Protein AF-A0A5Z0FAY0-F1 (afdb_monomer_lite)

pLDDT: mean 83.36, std 9.7, range [57.56, 94.69]

Structure (mmCIF, N/CA/C/O backbone):
data_AF-A0A5Z0FAY0-F1
#
_entry.id   AF-A0A5Z0FAY0-F1
#
loop_
_atom_site.group_PDB
_atom_site.id
_atom_site.type_symbol
_atom_site.label_atom_id
_atom_site.label_alt_id
_atom_site.label_comp_id
_atom_site.label_asym_id
_atom_site.label_entity_id
_atom_site.label_seq_id
_atom_site.pdbx_PDB_ins_code
_atom_site.Cartn_x
_atom_site.Cartn_y
_atom_site.Cartn_z
_atom_site.occupancy
_atom_site.B_iso_or_equiv
_atom_site.auth_seq_id
_atom_site.auth_comp_id
_atom_site.auth_asym_id
_atom_site.auth_atom_id
_atom_site.pdbx_PDB_model_num
ATOM 1 N N . MET A 1 1 ? 29.715 -12.617 -48.458 1.00 57.56 1 MET A N 1
ATOM 2 C CA . MET A 1 1 ? 28.430 -12.053 -47.958 1.00 57.56 1 MET A CA 1
ATOM 3 C C . MET A 1 1 ? 27.736 -12.837 -46.827 1.00 57.56 1 MET A C 1
ATOM 5 O O . MET A 1 1 ? 27.154 -12.197 -45.959 1.00 57.56 1 MET A O 1
ATOM 9 N N . LYS A 1 2 ? 27.781 -14.182 -46.762 1.00 60.47 2 LYS A N 1
ATOM 10 C CA . LYS A 1 2 ? 27.007 -14.973 -45.767 1.00 60.47 2 LYS A CA 1
ATOM 11 C C . LYS A 1 2 ? 27.327 -14.666 -44.285 1.00 60.47 2 LYS A C 1
ATOM 13 O O . LYS A 1 2 ? 26.401 -14.541 -43.493 1.00 60.47 2 LYS A O 1
ATOM 18 N N . ARG A 1 3 ? 28.602 -14.456 -43.911 1.00 61.81 3 ARG A N 1
ATOM 19 C CA . ARG A 1 3 ? 29.013 -14.177 -42.509 1.00 61.81 3 ARG A CA 1
ATOM 20 C C . ARG A 1 3 ? 28.442 -12.875 -41.932 1.00 61.81 3 ARG A C 1
ATOM 22 O O . ARG A 1 3 ? 28.170 -12.806 -40.735 1.00 61.81 3 ARG A O 1
ATOM 29 N N . VAL A 1 4 ? 28.245 -11.854 -42.768 1.00 64.19 4 VAL A N 1
ATOM 30 C CA . VAL A 1 4 ? 27.742 -10.539 -42.332 1.00 64.19 4 VAL A CA 1
ATOM 31 C C . VAL A 1 4 ? 26.279 -10.649 -41.892 1.00 64.19 4 VAL A C 1
ATOM 33 O O . VAL A 1 4 ? 25.931 -10.202 -40.800 1.00 64.19 4 VAL A O 1
ATOM 36 N N . ARG A 1 5 ? 25.445 -11.360 -42.667 1.00 63.34 5 ARG A N 1
ATOM 37 C CA . ARG A 1 5 ? 24.038 -11.637 -42.318 1.00 63.34 5 ARG A CA 1
ATOM 38 C C . ARG A 1 5 ? 23.906 -12.380 -40.987 1.00 63.34 5 ARG A C 1
ATOM 40 O O . ARG A 1 5 ? 23.053 -12.027 -40.174 1.00 63.34 5 ARG A O 1
ATOM 47 N N . THR A 1 6 ? 24.763 -13.370 -40.732 1.00 71.06 6 THR A N 1
ATOM 48 C CA . THR A 1 6 ? 24.728 -14.155 -39.486 1.00 71.06 6 THR A CA 1
ATOM 49 C C . THR A 1 6 ? 25.097 -13.307 -38.267 1.00 71.06 6 THR A C 1
ATOM 51 O O . THR A 1 6 ? 24.442 -13.398 -37.227 1.00 71.06 6 THR A O 1
ATOM 54 N N . LYS A 1 7 ? 26.098 -12.425 -38.400 1.00 66.44 7 LYS A N 1
ATOM 55 C CA . LYS A 1 7 ? 26.539 -11.523 -37.322 1.00 66.44 7 LYS A CA 1
ATOM 56 C C . LYS A 1 7 ? 25.472 -10.474 -36.984 1.00 66.44 7 LYS A C 1
ATOM 58 O O . LYS A 1 7 ? 25.220 -10.220 -35.806 1.00 66.44 7 LYS A O 1
ATOM 63 N N . ILE A 1 8 ? 24.787 -9.937 -37.998 1.00 73.31 8 ILE A N 1
ATOM 64 C CA . ILE A 1 8 ? 23.657 -9.008 -37.825 1.00 73.31 8 ILE A CA 1
ATOM 65 C C . ILE A 1 8 ? 22.509 -9.690 -37.068 1.00 73.31 8 ILE A C 1
ATOM 67 O O . ILE A 1 8 ? 22.032 -9.155 -36.066 1.00 73.31 8 ILE A O 1
ATOM 71 N N . ARG A 1 9 ? 22.122 -10.910 -37.471 1.00 69.94 9 ARG A N 1
ATOM 72 C CA . ARG A 1 9 ? 21.071 -11.690 -36.790 1.00 69.94 9 ARG A CA 1
ATOM 73 C C . ARG A 1 9 ? 21.423 -11.979 -35.327 1.00 69.94 9 ARG A C 1
ATOM 75 O O . ARG A 1 9 ? 20.569 -11.854 -34.451 1.00 69.94 9 ARG A O 1
ATOM 82 N N . ALA A 1 10 ? 22.682 -12.324 -35.049 1.00 75.19 10 ALA A N 1
ATOM 83 C CA . ALA A 1 10 ? 23.157 -12.581 -33.690 1.00 75.19 10 ALA A CA 1
ATOM 84 C C . ALA A 1 10 ? 23.128 -11.320 -32.807 1.00 75.19 10 ALA A C 1
ATOM 86 O O . ALA A 1 10 ? 22.684 -11.385 -31.659 1.00 75.19 10 ALA A O 1
ATOM 87 N N . ASN A 1 11 ? 23.554 -10.169 -33.334 1.00 74.12 11 ASN A N 1
A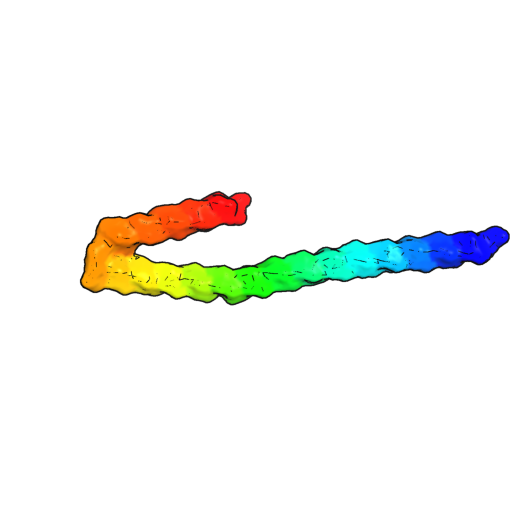TOM 88 C CA . ASN A 1 11 ? 23.517 -8.898 -32.607 1.00 74.12 11 ASN A CA 1
ATOM 89 C C . ASN A 1 11 ? 22.086 -8.419 -32.341 1.00 74.12 11 ASN A C 1
ATOM 91 O O . ASN A 1 11 ? 21.790 -7.981 -31.228 1.00 74.12 11 ASN A O 1
ATOM 95 N N . PHE A 1 12 ? 21.187 -8.573 -33.315 1.00 78.25 12 PHE A N 1
ATOM 96 C CA . PHE A 1 12 ? 19.770 -8.264 -33.142 1.00 78.25 12 PHE A CA 1
ATOM 97 C C . PHE A 1 12 ? 19.141 -9.120 -32.034 1.00 78.25 12 PHE A C 1
ATOM 99 O O . PHE A 1 12 ? 18.553 -8.588 -31.094 1.00 78.25 12 PHE A O 1
ATOM 106 N N . ARG A 1 13 ? 19.370 -10.442 -32.058 1.00 73.38 13 ARG A N 1
ATOM 107 C CA . ARG A 1 13 ? 18.859 -11.360 -31.027 1.00 73.38 13 ARG A CA 1
ATOM 108 C C . ARG A 1 13 ? 19.395 -11.016 -29.628 1.00 73.38 13 ARG A C 1
ATOM 110 O O . ARG A 1 13 ? 18.644 -11.061 -28.657 1.00 73.38 13 ARG A O 1
ATOM 117 N N . ARG A 1 14 ? 20.670 -10.615 -29.509 1.00 75.00 14 ARG A N 1
ATOM 118 C CA . ARG A 1 14 ? 21.250 -10.139 -28.234 1.00 75.00 14 ARG A CA 1
ATOM 119 C C . ARG A 1 14 ? 20.633 -8.828 -27.751 1.00 75.00 14 ARG A C 1
ATOM 121 O O . ARG A 1 14 ? 20.508 -8.646 -26.541 1.00 75.00 14 ARG A O 1
ATOM 128 N N . ARG A 1 15 ? 20.291 -7.909 -28.658 1.00 73.88 15 ARG A N 1
ATOM 129 C CA . ARG A 1 15 ? 19.625 -6.645 -28.312 1.00 73.88 15 ARG A CA 1
ATOM 130 C C . ARG A 1 15 ? 18.213 -6.912 -27.791 1.00 73.88 15 ARG A C 1
ATOM 132 O O . ARG A 1 15 ? 17.914 -6.505 -26.677 1.00 73.88 15 ARG A O 1
ATOM 139 N N . VAL A 1 16 ? 17.423 -7.703 -28.518 1.00 78.12 16 VAL A N 1
ATOM 140 C CA . VAL A 1 16 ? 16.070 -8.107 -28.097 1.00 78.12 16 VAL A CA 1
ATOM 141 C C . VAL A 1 16 ? 16.097 -8.806 -26.735 1.00 78.12 16 VAL A C 1
ATOM 143 O O . VAL A 1 16 ? 15.345 -8.435 -25.840 1.00 78.12 16 VAL A O 1
ATOM 146 N N . LYS A 1 17 ? 17.023 -9.753 -26.516 1.00 72.12 17 LYS A N 1
ATOM 147 C CA . LYS A 1 17 ? 17.154 -10.446 -25.222 1.00 72.12 17 LYS A CA 1
ATOM 148 C C . LYS A 1 17 ? 17.483 -9.490 -24.066 1.00 72.12 17 LYS A C 1
ATOM 150 O O . LYS A 1 17 ? 17.009 -9.709 -22.956 1.00 72.12 17 LYS A O 1
ATOM 155 N N . ARG A 1 18 ? 18.282 -8.441 -24.304 1.00 72.81 18 ARG A N 1
ATOM 156 C CA . ARG A 1 18 ? 18.599 -7.420 -23.288 1.00 72.81 18 ARG A CA 1
ATOM 157 C C . ARG A 1 18 ? 17.392 -6.545 -22.960 1.00 72.81 18 ARG A C 1
ATOM 159 O O . ARG A 1 18 ? 17.112 -6.366 -21.782 1.00 72.81 18 ARG A O 1
ATOM 166 N N . THR A 1 19 ? 16.664 -6.077 -23.971 1.00 74.69 19 THR A N 1
ATOM 167 C CA . THR A 1 19 ? 15.436 -5.289 -23.781 1.00 74.69 19 THR A CA 1
ATOM 168 C C . THR A 1 19 ? 14.362 -6.091 -23.042 1.00 74.69 19 THR A C 1
ATOM 170 O O . THR A 1 19 ? 13.808 -5.607 -22.061 1.00 74.69 19 THR A O 1
ATOM 173 N N . LEU A 1 20 ? 14.141 -7.356 -23.423 1.00 73.38 20 LEU A N 1
ATOM 174 C CA . LEU A 1 20 ? 13.198 -8.244 -22.729 1.00 73.38 20 LEU A CA 1
ATOM 175 C C . LEU A 1 20 ? 13.606 -8.509 -21.274 1.00 73.38 20 LEU A C 1
ATOM 177 O O . LEU A 1 20 ? 12.756 -8.540 -20.390 1.00 73.38 20 LEU A O 1
ATOM 181 N N . LYS A 1 21 ? 14.909 -8.667 -21.005 1.00 72.81 21 LYS A N 1
ATOM 182 C CA . LYS A 1 21 ? 15.415 -8.830 -19.636 1.00 72.81 21 LYS A CA 1
ATOM 183 C C . LYS A 1 21 ? 15.201 -7.568 -18.789 1.00 72.81 21 LYS A C 1
ATOM 185 O O . LYS A 1 21 ? 14.973 -7.707 -17.594 1.00 72.81 21 LYS A O 1
ATOM 190 N N . GLY A 1 22 ? 15.278 -6.373 -19.384 1.00 75.25 22 GLY A N 1
ATOM 191 C CA . GLY A 1 22 ? 14.911 -5.108 -18.732 1.00 75.25 22 GLY A CA 1
ATOM 192 C C . GLY A 1 22 ? 13.433 -5.086 -18.349 1.00 75.25 22 GLY A C 1
ATOM 193 O O . GLY A 1 22 ? 13.119 -5.012 -17.166 1.00 75.25 22 GLY A O 1
ATOM 194 N N . SER A 1 23 ? 12.556 -5.341 -19.324 1.00 81.12 23 SER A N 1
ATOM 195 C CA . SER A 1 23 ? 11.103 -5.374 -19.113 1.00 81.12 23 SER A CA 1
ATOM 196 C C . SER A 1 23 ? 10.674 -6.372 -18.031 1.00 81.12 23 SER A C 1
ATOM 198 O O . SER A 1 23 ? 9.818 -6.066 -17.205 1.00 81.12 23 SER A O 1
ATOM 200 N N . LEU A 1 24 ? 11.295 -7.557 -17.977 1.00 88.06 24 LEU A N 1
ATOM 201 C CA . LEU A 1 24 ? 10.991 -8.544 -16.937 1.00 88.06 24 LEU A CA 1
ATOM 202 C C . LEU A 1 24 ? 11.402 -8.057 -15.536 1.00 88.06 24 LEU A C 1
ATOM 204 O O . LEU A 1 24 ? 10.695 -8.317 -14.568 1.00 88.06 24 LEU A O 1
ATOM 208 N N . LYS A 1 25 ? 12.533 -7.347 -15.424 1.00 83.88 25 LYS A N 1
ATOM 209 C CA . LYS A 1 25 ? 13.004 -6.777 -14.153 1.00 83.88 25 LYS A CA 1
ATOM 210 C C . LYS A 1 25 ? 12.105 -5.645 -13.671 1.00 83.88 25 LYS A C 1
ATOM 212 O O . LYS A 1 25 ? 11.802 -5.601 -12.486 1.00 83.88 25 LYS A O 1
ATOM 217 N N . GLU A 1 26 ? 11.674 -4.769 -14.573 1.00 87.12 26 GLU A N 1
ATOM 218 C CA . GLU A 1 26 ? 10.744 -3.678 -14.259 1.00 87.12 26 GLU A CA 1
ATOM 219 C C . GLU A 1 26 ? 9.400 -4.231 -13.779 1.00 87.12 26 GLU A C 1
ATOM 221 O O . GLU A 1 26 ? 8.894 -3.817 -12.738 1.00 87.12 26 GLU A O 1
ATOM 226 N N . LYS A 1 27 ? 8.874 -5.249 -14.473 1.00 86.69 27 LYS A N 1
ATOM 227 C CA . LYS A 1 27 ? 7.654 -5.949 -14.053 1.00 86.69 27 LYS A CA 1
ATOM 228 C C . LYS A 1 27 ? 7.810 -6.604 -12.682 1.00 86.69 27 LYS A C 1
ATOM 230 O O . LYS A 1 27 ? 6.933 -6.443 -11.844 1.00 86.69 27 LYS A O 1
ATOM 235 N N . LEU A 1 28 ? 8.925 -7.295 -12.435 1.00 92.69 28 LEU A N 1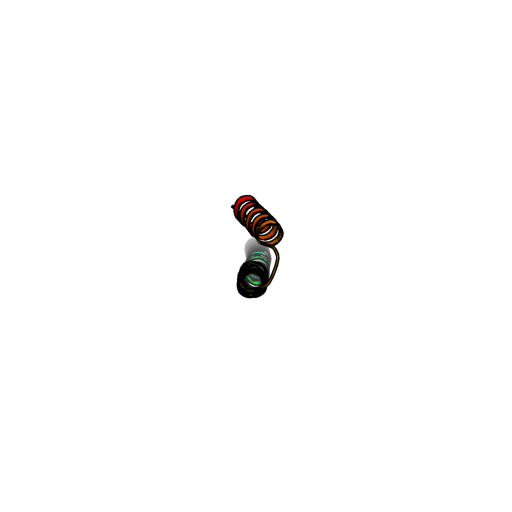
ATOM 236 C CA . LEU A 1 28 ? 9.185 -7.945 -11.148 1.00 92.69 28 LEU A CA 1
ATOM 237 C C . LEU A 1 28 ? 9.302 -6.928 -10.006 1.00 92.69 28 LEU A C 1
ATOM 239 O O . LEU A 1 28 ? 8.725 -7.141 -8.943 1.00 92.69 28 LEU A O 1
ATOM 243 N N . ALA A 1 29 ? 10.012 -5.820 -10.229 1.00 90.94 29 ALA A N 1
ATOM 244 C CA . ALA A 1 29 ? 10.118 -4.738 -9.256 1.00 90.94 29 ALA A CA 1
ATOM 245 C C . ALA A 1 29 ? 8.737 -4.147 -8.934 1.00 90.94 29 ALA A C 1
ATOM 247 O O . ALA A 1 29 ? 8.404 -3.993 -7.761 1.00 90.94 29 ALA A O 1
ATOM 248 N N . GLY A 1 30 ? 7.907 -3.914 -9.958 1.00 89.44 30 GLY A N 1
ATOM 249 C CA . GLY A 1 30 ? 6.522 -3.474 -9.785 1.00 89.44 30 GLY A CA 1
ATOM 250 C C . GLY A 1 30 ? 5.672 -4.468 -8.987 1.00 89.44 30 GLY A C 1
ATOM 251 O O . GLY A 1 30 ? 4.948 -4.064 -8.083 1.00 89.44 30 GLY A O 1
ATOM 252 N N . THR A 1 31 ? 5.792 -5.772 -9.252 1.00 90.44 31 THR A N 1
ATOM 253 C CA . THR A 1 31 ? 5.048 -6.808 -8.513 1.00 90.44 31 THR A CA 1
ATOM 254 C C . THR A 1 31 ? 5.476 -6.906 -7.050 1.00 90.44 31 THR A C 1
ATOM 256 O O . THR A 1 31 ? 4.618 -6.999 -6.175 1.00 90.44 31 THR A O 1
ATOM 259 N N . ILE A 1 32 ? 6.780 -6.866 -6.762 1.00 94.69 32 ILE A N 1
ATOM 260 C CA . ILE A 1 32 ? 7.290 -6.900 -5.381 1.00 94.69 32 ILE A CA 1
ATOM 261 C C . ILE A 1 32 ? 6.830 -5.655 -4.620 1.00 94.69 32 ILE A C 1
ATOM 263 O O . ILE A 1 32 ? 6.365 -5.768 -3.487 1.00 94.69 32 ILE A O 1
ATOM 267 N N . LEU A 1 33 ? 6.908 -4.485 -5.259 1.00 90.69 33 LEU A N 1
ATOM 268 C CA . LEU A 1 33 ? 6.438 -3.235 -4.677 1.00 90.69 33 LEU A CA 1
ATOM 269 C C . LEU A 1 33 ? 4.941 -3.301 -4.351 1.00 90.69 33 LEU A C 1
ATOM 271 O O . LEU A 1 33 ? 4.557 -2.975 -3.231 1.00 90.69 33 LEU A O 1
ATOM 275 N N . LEU A 1 34 ? 4.113 -3.790 -5.280 1.00 89.25 34 LEU A N 1
ATOM 276 C CA . LEU A 1 34 ? 2.674 -3.973 -5.063 1.00 89.25 34 LEU A CA 1
ATOM 277 C C . LEU A 1 34 ? 2.400 -4.919 -3.883 1.00 89.25 34 LEU A C 1
ATOM 279 O O . LEU A 1 34 ? 1.570 -4.625 -3.026 1.00 89.25 34 LEU A O 1
ATOM 283 N N . CYS A 1 35 ? 3.142 -6.027 -3.812 1.00 92.81 35 CYS A N 1
ATOM 284 C CA . CYS A 1 35 ? 3.014 -7.017 -2.746 1.00 92.81 35 CYS A CA 1
ATOM 285 C C . CYS A 1 35 ? 3.375 -6.446 -1.364 1.00 92.81 35 CYS A C 1
ATOM 287 O O . CYS A 1 35 ? 2.833 -6.900 -0.364 1.00 92.81 35 CYS A O 1
ATOM 289 N N . ALA A 1 36 ? 4.249 -5.438 -1.295 1.00 92.12 36 ALA A N 1
ATOM 290 C CA . ALA A 1 36 ? 4.583 -4.745 -0.052 1.00 92.12 36 ALA A CA 1
ATOM 291 C C . ALA A 1 36 ? 3.586 -3.623 0.295 1.00 92.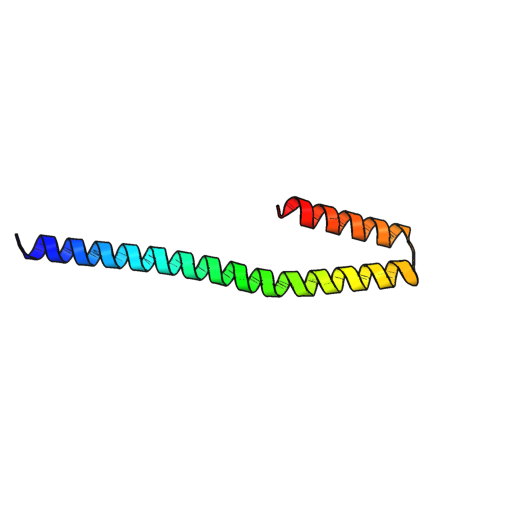12 36 ALA A C 1
ATOM 293 O O . ALA A 1 36 ? 3.191 -3.479 1.452 1.00 92.12 36 ALA A O 1
ATOM 294 N N . ILE A 1 37 ? 3.158 -2.834 -0.695 1.00 90.50 37 ILE A N 1
ATOM 295 C CA . ILE A 1 37 ? 2.291 -1.664 -0.486 1.00 90.50 37 ILE A CA 1
ATOM 296 C C . ILE A 1 37 ? 0.863 -2.054 -0.103 1.00 90.50 37 ILE A C 1
ATOM 298 O O . ILE A 1 37 ? 0.278 -1.418 0.772 1.00 90.50 37 ILE A O 1
ATOM 302 N N . VAL A 1 38 ? 0.308 -3.107 -0.709 1.00 91.06 38 VAL A N 1
ATOM 303 C CA . VAL A 1 38 ? -1.065 -3.559 -0.429 1.00 91.06 38 VAL A CA 1
ATOM 304 C C . VAL A 1 38 ? -1.266 -3.934 1.048 1.00 91.06 38 VAL A C 1
ATOM 306 O O . VAL A 1 38 ? -2.149 -3.353 1.680 1.00 91.06 38 VAL A O 1
ATOM 309 N N . PRO A 1 39 ? -0.469 -4.834 1.657 1.00 90.62 39 PRO A N 1
ATOM 310 C CA . PRO A 1 39 ? -0.631 -5.156 3.073 1.00 90.62 39 PRO A CA 1
ATOM 311 C C . PRO A 1 39 ? -0.323 -3.959 3.981 1.00 90.62 39 PRO A C 1
ATOM 313 O O . PRO A 1 39 ? -0.975 -3.800 5.012 1.00 90.62 39 PRO A O 1
ATOM 316 N N . LEU A 1 40 ? 0.605 -3.077 3.594 1.00 90.62 40 LEU A N 1
ATOM 317 C CA . LEU A 1 40 ? 0.890 -1.859 4.354 1.00 90.62 40 LEU A CA 1
ATOM 318 C C . LEU A 1 40 ? -0.312 -0.899 4.374 1.00 90.62 40 LEU A C 1
ATOM 320 O O . LEU A 1 40 ? -0.622 -0.327 5.419 1.00 90.62 40 LEU A O 1
ATOM 324 N N . ALA A 1 41 ? -1.031 -0.766 3.258 1.00 88.81 41 ALA A N 1
ATOM 325 C CA . ALA A 1 41 ? -2.261 0.018 3.190 1.00 88.81 41 ALA A CA 1
ATOM 326 C C . ALA A 1 41 ? -3.360 -0.569 4.092 1.00 88.81 41 ALA A C 1
ATOM 328 O O . ALA A 1 41 ? -4.026 0.175 4.812 1.00 88.81 41 ALA A O 1
ATOM 329 N N . VAL A 1 42 ? -3.505 -1.899 4.121 1.00 92.31 42 VAL A N 1
ATOM 330 C CA . VAL A 1 42 ? -4.446 -2.585 5.027 1.00 92.31 42 VAL A CA 1
ATOM 331 C C . VAL A 1 42 ? -4.113 -2.287 6.493 1.00 92.31 42 VAL A C 1
ATOM 333 O O . VAL A 1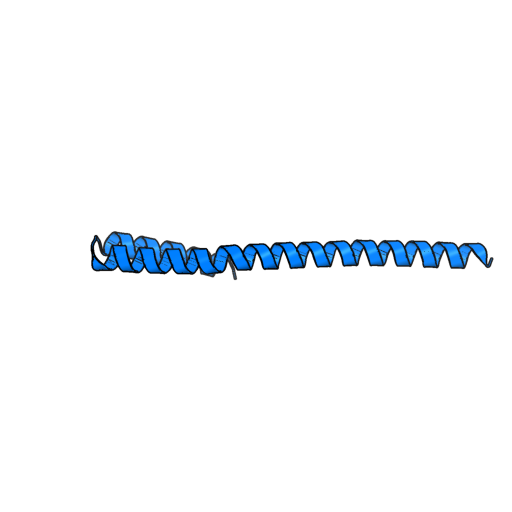 42 ? -5.008 -1.944 7.267 1.00 92.31 42 VAL A O 1
ATOM 336 N N . LEU A 1 43 ? -2.833 -2.343 6.874 1.00 92.88 43 LEU A N 1
ATOM 337 C CA . LEU A 1 43 ? -2.390 -1.964 8.220 1.00 92.88 43 LEU A CA 1
ATOM 338 C C . LEU A 1 43 ? -2.692 -0.492 8.534 1.00 92.88 43 LEU A C 1
ATOM 340 O O . LEU A 1 43 ? -3.146 -0.184 9.636 1.00 92.88 43 LEU A O 1
ATOM 344 N N . GLY A 1 44 ? -2.500 0.408 7.567 1.00 89.81 44 GLY A N 1
ATOM 345 C CA . GLY A 1 44 ? -2.860 1.821 7.694 1.00 89.81 44 GLY A CA 1
ATOM 346 C C . GLY A 1 44 ? -4.348 2.029 7.986 1.00 89.81 44 GLY A C 1
ATOM 347 O O . GLY A 1 44 ? -4.694 2.784 8.896 1.00 89.81 44 GLY A O 1
ATOM 348 N N . TYR A 1 45 ? -5.233 1.311 7.290 1.00 90.19 45 TYR A N 1
ATOM 349 C CA . TYR A 1 45 ? -6.674 1.350 7.561 1.00 90.19 45 TYR A CA 1
ATOM 350 C C . TYR A 1 45 ? -7.025 0.819 8.951 1.00 90.19 45 TYR A C 1
ATOM 352 O O . TYR A 1 45 ? -7.788 1.466 9.667 1.00 90.19 45 TYR A O 1
ATOM 360 N N . LEU A 1 46 ? -6.445 -0.313 9.364 1.00 92.06 46 LEU A N 1
ATOM 361 C CA . LEU A 1 46 ? -6.653 -0.852 10.713 1.00 92.06 46 LEU A CA 1
ATOM 362 C C . LEU A 1 46 ? -6.213 0.148 11.788 1.00 92.06 46 LEU A C 1
ATOM 364 O O . LEU A 1 46 ? -6.914 0.343 12.780 1.00 92.06 46 LEU A O 1
ATOM 368 N N . PHE A 1 47 ? -5.095 0.839 11.564 1.00 90.25 47 PHE A N 1
ATOM 369 C CA . PHE A 1 47 ? -4.618 1.876 12.471 1.00 90.25 47 PHE A CA 1
ATOM 370 C C . PHE A 1 47 ? -5.585 3.065 12.541 1.00 90.25 47 PHE A C 1
ATOM 372 O O . PHE A 1 47 ? -5.905 3.529 13.634 1.00 90.25 47 PHE A O 1
ATOM 379 N N . ILE A 1 48 ? -6.106 3.531 11.401 1.00 90.62 48 ILE A N 1
ATOM 380 C CA . ILE A 1 48 ? -7.122 4.595 11.360 1.00 90.62 48 ILE A CA 1
ATOM 381 C C . ILE A 1 48 ? -8.383 4.174 12.122 1.00 90.62 48 ILE A C 1
ATOM 383 O O . ILE A 1 48 ? -8.911 4.985 12.883 1.00 90.62 48 ILE A O 1
ATOM 387 N N . VAL A 1 49 ? -8.839 2.927 11.963 1.00 92.75 49 VAL A N 1
ATOM 388 C CA . VAL A 1 49 ? -10.000 2.396 12.693 1.00 92.75 49 VAL A CA 1
ATOM 389 C C . VAL A 1 49 ? -9.741 2.433 14.197 1.00 92.75 49 VAL A C 1
ATOM 391 O O . VAL A 1 49 ? -10.514 3.053 14.918 1.00 92.75 49 VAL A O 1
ATOM 394 N N . ILE A 1 50 ? -8.620 1.874 14.663 1.00 92.06 50 ILE A N 1
ATOM 395 C CA . ILE A 1 50 ? -8.259 1.847 16.091 1.00 92.06 50 ILE A CA 1
ATOM 396 C C . ILE A 1 50 ? -8.154 3.268 16.668 1.00 92.06 50 ILE A C 1
ATOM 398 O O . ILE A 1 50 ? -8.680 3.549 17.746 1.00 92.06 50 ILE A O 1
ATOM 402 N N . ILE A 1 51 ? -7.494 4.190 15.960 1.00 91.31 51 ILE A N 1
ATOM 403 C CA . ILE A 1 51 ? -7.359 5.582 16.411 1.00 91.31 51 ILE A CA 1
ATOM 404 C C . ILE A 1 51 ? -8.704 6.317 16.390 1.00 91.31 51 ILE A C 1
ATOM 406 O O . ILE A 1 51 ? -8.961 7.133 17.273 1.00 91.31 51 ILE A O 1
ATOM 410 N N . GLY A 1 52 ? -9.567 6.035 15.417 1.00 89.56 52 GLY A N 1
ATOM 411 C CA . GLY A 1 52 ? -10.895 6.632 15.319 1.00 89.56 52 GLY A CA 1
ATOM 412 C C . GLY A 1 52 ? -11.870 6.135 16.387 1.00 89.56 52 GLY A C 1
ATOM 413 O O . GLY A 1 52 ? -12.719 6.914 16.812 1.00 89.56 52 GLY A O 1
ATOM 414 N N . THR A 1 53 ? -11.742 4.879 16.832 1.00 90.19 53 THR A N 1
ATOM 415 C CA . THR A 1 53 ? -12.640 4.279 17.834 1.00 90.19 53 THR A CA 1
ATOM 416 C C . THR A 1 53 ? -12.196 4.522 19.272 1.00 90.19 53 THR A C 1
ATOM 418 O O . THR A 1 53 ? -13.046 4.752 20.126 1.00 90.19 53 THR A O 1
ATOM 421 N N . PHE A 1 54 ? -10.892 4.470 19.561 1.00 89.56 54 PHE A N 1
ATOM 422 C CA . PHE A 1 54 ? -10.375 4.554 20.938 1.00 89.56 54 PHE A CA 1
ATOM 423 C C . PHE A 1 54 ? -9.723 5.896 21.285 1.00 89.56 54 PHE A C 1
ATOM 425 O O . PHE A 1 54 ? -9.467 6.168 22.456 1.00 89.56 54 PHE A O 1
ATOM 432 N N . PHE A 1 55 ? -9.427 6.734 20.289 1.00 85.88 55 PHE A N 1
ATOM 433 C CA . PHE A 1 55 ? -8.704 7.989 20.484 1.00 85.88 55 PHE A CA 1
ATOM 434 C C . PHE A 1 55 ? -9.422 9.154 19.782 1.00 85.88 55 PHE A C 1
ATOM 436 O O . PHE A 1 55 ? -10.643 9.212 19.684 1.00 85.88 55 PHE A O 1
ATOM 443 N N . ASN A 1 56 ? -8.653 10.149 19.339 1.00 86.50 56 ASN A N 1
ATOM 444 C CA . ASN A 1 56 ? -9.173 11.388 18.792 1.00 86.50 56 ASN A CA 1
ATOM 445 C C . ASN A 1 56 ? -9.550 11.244 17.308 1.00 86.50 56 ASN A C 1
ATOM 447 O O . ASN A 1 56 ? -8.693 11.041 16.437 1.00 86.50 56 ASN A O 1
ATOM 451 N N . THR A 1 57 ? -10.830 11.468 17.019 1.00 87.69 57 THR A N 1
ATOM 452 C CA . THR A 1 57 ? -11.402 11.448 15.667 1.00 87.69 57 THR A CA 1
ATOM 453 C C . THR A 1 57 ? -10.778 12.489 14.729 1.00 87.69 57 THR A C 1
ATOM 455 O O . THR A 1 57 ? -10.678 12.243 13.526 1.00 87.69 57 THR A O 1
ATOM 458 N N . ALA A 1 58 ? -10.281 13.620 15.243 1.00 90.38 58 ALA A N 1
ATOM 459 C CA . ALA A 1 58 ? -9.579 14.630 14.447 1.00 90.38 58 ALA A CA 1
ATOM 460 C C . ALA A 1 58 ? -8.262 14.091 13.865 1.00 90.38 58 ALA A C 1
ATOM 462 O O . ALA A 1 58 ? -7.938 14.372 12.710 1.00 90.38 58 ALA A O 1
ATOM 463 N N . ARG A 1 59 ? -7.534 13.262 14.626 1.00 86.81 59 ARG A N 1
ATOM 464 C CA . ARG A 1 59 ? -6.281 12.644 14.166 1.00 86.81 59 ARG A CA 1
ATOM 465 C C . ARG A 1 59 ? -6.545 11.531 13.155 1.00 86.81 59 ARG A C 1
ATOM 467 O O . ARG A 1 59 ? -5.855 11.454 12.143 1.00 86.81 59 ARG A O 1
ATOM 474 N N . ALA A 1 60 ? -7.587 10.727 13.375 1.00 90.56 60 ALA A N 1
ATOM 475 C CA . ALA A 1 60 ? -8.037 9.744 12.389 1.00 90.56 60 ALA A CA 1
ATOM 476 C C . ALA A 1 60 ? -8.412 10.419 11.056 1.00 90.56 60 ALA A C 1
ATOM 478 O O . ALA A 1 60 ? -7.992 9.965 9.994 1.00 90.56 60 ALA A O 1
ATOM 479 N N . ARG A 1 61 ? -9.107 11.565 11.103 1.00 90.38 61 ARG A N 1
ATOM 480 C CA . ARG A 1 61 ? -9.464 12.353 9.910 1.00 90.38 61 ARG A CA 1
ATOM 481 C C . ARG A 1 61 ? -8.239 12.856 9.142 1.00 90.38 61 ARG A C 1
ATOM 483 O O . ARG A 1 61 ? -8.249 12.840 7.916 1.00 90.38 61 ARG A O 1
ATOM 490 N N . GLN A 1 62 ? -7.188 13.290 9.838 1.00 91.00 62 GLN A N 1
ATOM 491 C CA . GLN A 1 62 ? -5.918 13.652 9.195 1.00 91.00 62 GLN A CA 1
ATOM 492 C C . GLN A 1 62 ? -5.258 12.438 8.525 1.00 91.00 62 GLN A C 1
ATOM 494 O O . GLN A 1 62 ? -4.788 12.557 7.397 1.00 91.00 62 GLN A O 1
ATOM 499 N N . GLY A 1 63 ? -5.294 11.269 9.173 1.00 88.50 63 GLY A N 1
ATOM 500 C CA . GLY A 1 63 ? -4.803 10.011 8.599 1.00 88.50 63 GLY A CA 1
ATOM 501 C C . GLY A 1 63 ? -5.540 9.603 7.321 1.00 88.50 63 GLY A C 1
ATOM 502 O O . GLY A 1 63 ? -4.899 9.278 6.326 1.00 88.50 63 GLY A O 1
ATOM 503 N N . VAL A 1 64 ? -6.874 9.702 7.308 1.00 91.12 64 VAL A N 1
ATOM 504 C CA . VAL A 1 64 ? -7.688 9.434 6.107 1.00 91.12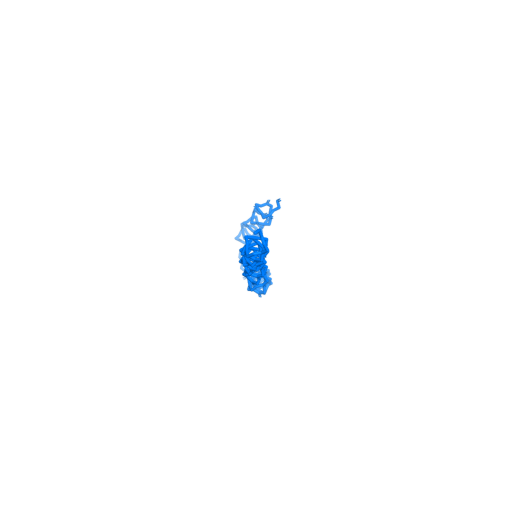 64 VAL A CA 1
ATOM 505 C C . VAL A 1 64 ? -7.315 10.381 4.967 1.00 91.12 64 VAL A C 1
ATOM 507 O O . VAL A 1 64 ? -7.137 9.934 3.842 1.00 91.12 64 VAL A O 1
ATOM 510 N N . ARG A 1 65 ? -7.137 11.677 5.251 1.00 90.69 65 ARG A N 1
ATOM 511 C CA . ARG A 1 65 ? -6.747 12.670 4.233 1.00 90.69 65 ARG A CA 1
ATOM 512 C C . ARG A 1 65 ? -5.360 12.404 3.655 1.00 90.69 65 ARG A C 1
ATOM 514 O O . ARG A 1 65 ? -5.166 12.557 2.456 1.00 90.69 65 ARG A O 1
ATOM 521 N N . ALA A 1 66 ? -4.402 12.001 4.487 1.00 89.75 66 ALA A N 1
ATOM 522 C CA . ALA A 1 66 ? -3.072 11.631 4.013 1.00 89.75 66 ALA A CA 1
ATOM 523 C C . ALA A 1 66 ? -3.122 10.406 3.084 1.00 89.75 66 ALA A C 1
ATOM 525 O O . ALA A 1 66 ? -2.449 10.386 2.056 1.00 89.75 66 ALA A O 1
ATOM 526 N N . LEU A 1 67 ? -3.952 9.415 3.423 1.00 87.94 67 LEU A N 1
ATOM 527 C CA . LEU A 1 67 ? -4.146 8.225 2.599 1.00 87.94 67 LEU A CA 1
ATOM 528 C C . LEU A 1 67 ? -4.836 8.550 1.269 1.00 87.94 67 LEU A C 1
ATOM 530 O O . LEU A 1 67 ? -4.389 8.085 0.226 1.00 87.94 67 LEU A O 1
ATOM 534 N N . ASP A 1 68 ? -5.872 9.384 1.299 1.00 88.62 68 ASP A N 1
ATOM 535 C CA . ASP A 1 68 ? -6.572 9.859 0.102 1.00 88.62 68 ASP A CA 1
ATOM 536 C C . ASP A 1 68 ? -5.613 10.584 -0.859 1.00 88.62 68 ASP A C 1
ATOM 538 O O . ASP A 1 68 ? -5.540 10.251 -2.042 1.00 88.62 68 ASP A O 1
ATOM 542 N N . HIS A 1 69 ? -4.764 11.478 -0.335 1.00 88.81 69 HIS A N 1
ATOM 543 C CA . HIS A 1 69 ? -3.724 12.138 -1.128 1.00 88.81 69 HIS A CA 1
ATOM 544 C C . HIS A 1 69 ? -2.688 11.167 -1.703 1.00 88.81 69 HIS A C 1
ATOM 546 O O . HIS A 1 69 ? -2.268 11.345 -2.844 1.00 88.81 69 HIS A O 1
ATOM 552 N N . PHE A 1 70 ? -2.272 10.147 -0.948 1.00 84.50 70 PHE A N 1
ATOM 553 C CA . PHE A 1 70 ? -1.339 9.130 -1.437 1.00 84.50 70 PHE A CA 1
ATOM 554 C C . PHE A 1 70 ? -1.935 8.313 -2.592 1.00 84.50 70 PHE A C 1
ATOM 556 O O . PHE A 1 70 ? -1.260 8.076 -3.596 1.00 84.50 70 PHE A O 1
ATOM 563 N N . VAL A 1 71 ? -3.207 7.923 -2.477 1.00 82.06 71 VAL A N 1
ATOM 564 C CA . VAL A 1 71 ? -3.923 7.192 -3.532 1.00 82.06 71 VAL A CA 1
ATOM 565 C C . VAL A 1 71 ? -4.088 8.065 -4.771 1.00 82.06 71 VAL A C 1
ATOM 567 O O . VAL A 1 71 ? -3.770 7.623 -5.871 1.00 82.06 71 VAL A O 1
ATOM 570 N N . ASN A 1 72 ? -4.512 9.317 -4.598 1.00 88.81 72 ASN A N 1
ATOM 571 C CA . ASN A 1 72 ? -4.710 10.236 -5.713 1.00 88.81 72 ASN A CA 1
ATOM 572 C C . ASN A 1 72 ? -3.392 10.608 -6.418 1.00 88.81 72 ASN A C 1
ATOM 574 O O . ASN A 1 72 ? -3.380 10.814 -7.621 1.00 88.81 72 ASN A O 1
ATOM 578 N N . ALA A 1 73 ? -2.270 10.658 -5.693 1.00 84.69 73 ALA A N 1
ATOM 579 C CA . ALA A 1 73 ? -0.947 10.874 -6.284 1.00 84.69 73 ALA A CA 1
ATOM 580 C C . ALA A 1 73 ? -0.393 9.643 -7.030 1.00 84.69 73 ALA A C 1
ATOM 582 O O . ALA A 1 73 ? 0.619 9.755 -7.722 1.00 84.69 73 ALA A O 1
ATOM 583 N N . SER A 1 74 ? -1.007 8.471 -6.851 1.00 75.50 74 SER A N 1
ATOM 584 C CA . SER A 1 74 ? -0.572 7.216 -7.476 1.00 75.50 74 SER A CA 1
ATOM 585 C C . SER A 1 74 ? -1.248 6.932 -8.825 1.00 75.50 74 SER A C 1
ATOM 587 O O . SER A 1 74 ? -0.819 6.002 -9.512 1.00 75.50 74 SER A O 1
ATOM 589 N N . LEU A 1 75 ? -2.302 7.681 -9.177 1.00 59.78 75 LEU A N 1
ATOM 590 C CA . LEU A 1 75 ? -3.069 7.564 -10.423 1.00 59.78 75 LEU A CA 1
ATOM 591 C C . LEU A 1 75 ? -2.638 8.639 -11.431 1.00 59.78 75 LEU A C 1
ATOM 593 O O . LEU A 1 75 ? -2.546 8.292 -12.630 1.00 59.78 75 LEU A O 1
#

Organism: Campylobacter jejuni (NCBI:txid197)

Radius of gyration: 24.14 Å; chains: 1; bounding box: 42×30×69 Å

Sequence (75 aa):
MKRVRTKIRANFRRRVKRTLKGSLKEKLAGTILLCAIVPLAVL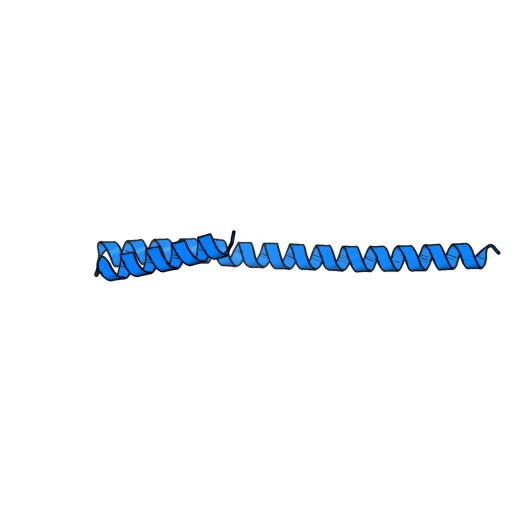GYLFIVIIGTFFNTARARQGVRALDHFVNASL

Secondary structure (DSSP, 8-state):
-HHHHHHHHHHHHHHHHHHHHHHHHHHHHHHHHHHHHHHHHHHHHHHHHHHHHHS-HHHHHHHHHHHHHHHHTT-

Foldseek 3Di:
DVVVVVVVVVVVVVVVVVVVVVVVVVVVVVVVVCVVVVVVVVVLVVVLVCCCPPHDVVVSVVSVVVVVVVVVVVD